Protein AF-A0A919I4J6-F1 (afdb_monomer_lite)

Sequence (74 aa):
MKKHNRRKFLFAGLSLAALIATLRFTKKKDERKTMKFLTQDGRLVEIEEDKVPVNKRAASKEDIQNWVKKSKSI

Secondary structure (DSSP, 8-state):
---HHHHHHHHHHHHHHHHHHHHHHT-----PPEEEEE-TTS-EEEEEGGGS-S--PPPPHHHHHHHHHHHTT-

Foldseek 3Di:
DPPVVVVVVVVVVVVVVVVVVVVVVPPDPPPQDWDWDADPVGDTDTDGPVPDPPPPDDQDPVNVVVVVVVVVVD

Radius of gyration: 28.83 Å; chains: 1; bounding box: 57×22×76 Å

Structure (mmCIF, N/CA/C/O backbone):
data_AF-A0A919I4J6-F1
#
_entry.id   AF-A0A919I4J6-F1
#
loop_
_atom_site.group_PDB
_atom_site.id
_atom_site.type_symbol
_atom_site.label_atom_id
_atom_site.label_alt_id
_atom_site.label_comp_id
_atom_site.label_asym_id
_atom_site.label_entity_id
_atom_site.label_seq_id
_atom_site.pdbx_PDB_ins_code
_atom_site.Cartn_x
_atom_site.Cartn_y
_atom_site.Cartn_z
_atom_site.occupancy
_atom_site.B_iso_or_equiv
_atom_site.auth_seq_id
_atom_site.auth_comp_id
_atom_site.auth_asym_id
_atom_site.auth_atom_id
_atom_site.pdbx_PDB_model_num
ATOM 1 N N . MET A 1 1 ? 33.455 -8.823 -54.521 1.00 45.88 1 MET A N 1
ATOM 2 C CA . MET A 1 1 ? 33.157 -9.031 -53.080 1.00 45.88 1 MET A CA 1
ATOM 3 C C . MET A 1 1 ? 32.234 -7.927 -52.538 1.00 45.88 1 MET A C 1
ATOM 5 O O . MET A 1 1 ? 32.718 -6.887 -52.114 1.00 45.88 1 MET A O 1
ATOM 9 N N . LYS A 1 2 ? 30.905 -8.124 -52.500 1.00 53.69 2 LYS A N 1
ATOM 10 C CA . LYS A 1 2 ? 29.957 -7.193 -51.837 1.00 53.69 2 LYS A CA 1
ATOM 11 C C . LYS A 1 2 ? 29.912 -7.443 -50.313 1.00 53.69 2 LYS A C 1
ATOM 13 O O . LYS A 1 2 ? 28.887 -7.828 -49.767 1.00 53.69 2 LYS A O 1
ATOM 18 N N . LYS A 1 3 ? 31.037 -7.282 -49.603 1.00 57.69 3 LYS A N 1
ATOM 19 C CA . LYS A 1 3 ? 31.109 -7.475 -48.130 1.00 57.69 3 LYS A CA 1
ATOM 20 C C . LYS A 1 3 ? 30.760 -6.210 -47.324 1.00 57.69 3 LYS A C 1
ATOM 22 O O . LYS A 1 3 ? 30.480 -6.306 -46.132 1.00 57.69 3 LYS A O 1
ATOM 27 N N . HIS A 1 4 ? 30.725 -5.041 -47.966 1.00 60.28 4 HIS A N 1
ATOM 28 C CA . HIS A 1 4 ? 30.616 -3.746 -47.282 1.00 60.28 4 HIS A CA 1
ATOM 29 C C . HIS A 1 4 ? 29.213 -3.445 -46.706 1.00 60.28 4 HIS A C 1
ATOM 31 O O . HIS A 1 4 ? 29.100 -2.754 -45.693 1.00 60.28 4 HIS A O 1
ATOM 37 N N . ASN A 1 5 ? 28.140 -3.994 -47.291 1.00 70.06 5 ASN A N 1
ATOM 38 C CA . ASN A 1 5 ? 26.763 -3.725 -46.842 1.00 70.06 5 ASN A CA 1
ATOM 39 C C . ASN A 1 5 ? 26.319 -4.581 -45.652 1.00 70.06 5 ASN A 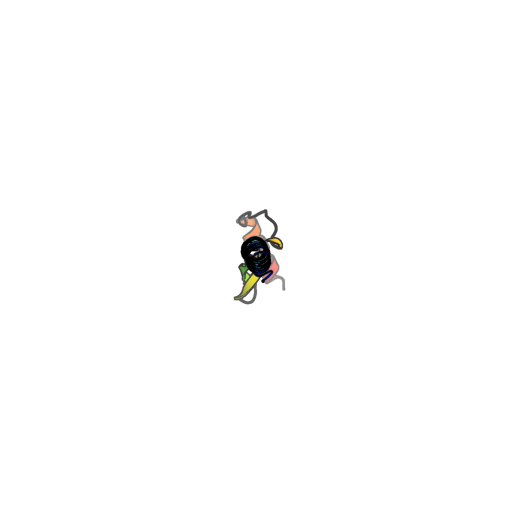C 1
ATOM 41 O O . ASN A 1 5 ? 25.488 -4.145 -44.862 1.00 70.06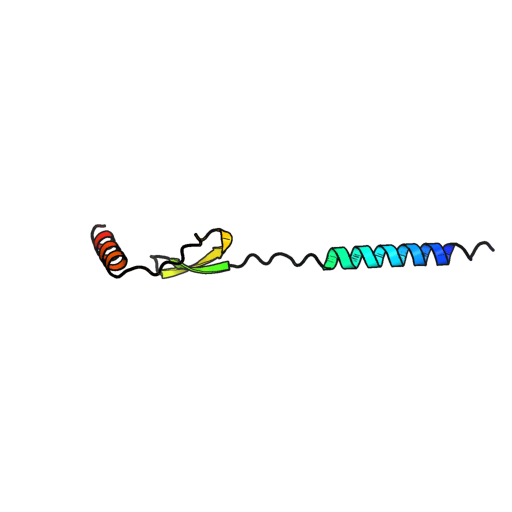 5 ASN A O 1
ATOM 45 N N . ARG A 1 6 ? 26.911 -5.767 -45.462 1.00 78.31 6 ARG A N 1
ATOM 46 C CA . ARG A 1 6 ? 26.506 -6.678 -44.384 1.00 78.31 6 ARG A CA 1
ATOM 47 C C . ARG A 1 6 ? 26.860 -6.129 -43.002 1.00 78.31 6 ARG A C 1
ATOM 49 O O . ARG A 1 6 ? 26.056 -6.232 -42.088 1.00 78.31 6 ARG A O 1
ATOM 56 N N . ARG A 1 7 ? 28.028 -5.489 -42.856 1.00 79.25 7 ARG A N 1
ATOM 57 C CA . ARG A 1 7 ? 28.421 -4.843 -41.591 1.00 79.25 7 ARG A CA 1
ATOM 58 C C . ARG A 1 7 ? 27.497 -3.676 -41.244 1.00 79.25 7 ARG A C 1
ATOM 60 O O . ARG A 1 7 ? 27.045 -3.600 -40.114 1.00 79.25 7 ARG A O 1
ATOM 67 N N . LYS A 1 8 ? 27.157 -2.825 -42.219 1.00 79.69 8 LYS A N 1
ATOM 68 C CA . LYS A 1 8 ? 26.227 -1.701 -42.015 1.00 79.69 8 LYS A CA 1
ATOM 69 C C . LYS A 1 8 ? 24.831 -2.177 -41.603 1.00 79.69 8 LYS A C 1
ATOM 71 O O . LYS A 1 8 ? 24.257 -1.616 -40.681 1.00 79.69 8 LYS A O 1
ATOM 76 N N . PHE A 1 9 ? 24.333 -3.245 -42.227 1.00 85.94 9 PHE A N 1
ATOM 77 C CA . PHE A 1 9 ? 23.056 -3.859 -41.859 1.00 85.94 9 PHE A CA 1
ATOM 78 C C . PHE A 1 9 ? 23.076 -4.442 -40.440 1.00 85.94 9 PHE A C 1
ATOM 80 O O . PHE A 1 9 ? 22.156 -4.205 -39.667 1.00 85.94 9 PHE A O 1
ATOM 87 N N . LEU A 1 10 ? 24.148 -5.150 -40.068 1.00 87.81 10 LEU A N 1
ATOM 88 C CA . LEU A 1 10 ? 24.298 -5.692 -38.716 1.00 87.81 10 LEU A CA 1
ATOM 89 C C . LEU A 1 10 ? 24.396 -4.582 -37.665 1.00 87.81 10 LEU A C 1
ATOM 91 O O . LEU A 1 10 ? 23.734 -4.682 -36.642 1.00 87.81 10 LEU A O 1
ATOM 95 N N . PHE A 1 11 ? 25.152 -3.512 -37.926 1.00 87.94 11 PHE A N 1
ATOM 96 C CA . PHE A 1 11 ? 25.238 -2.365 -37.017 1.00 87.94 11 PHE A CA 1
ATOM 97 C C . PHE A 1 11 ? 23.907 -1.615 -36.887 1.00 87.94 11 PHE A C 1
ATOM 99 O O . PHE A 1 11 ? 23.544 -1.241 -35.776 1.00 87.94 11 PHE A O 1
ATOM 106 N N . ALA A 1 12 ? 23.159 -1.446 -37.981 1.00 86.56 12 ALA A N 1
ATOM 107 C CA . ALA A 1 12 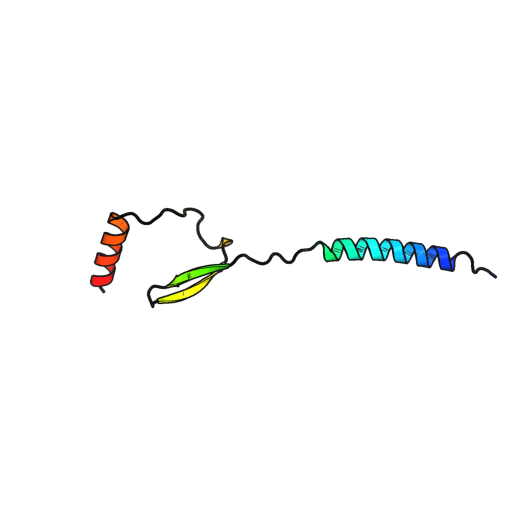? 21.825 -0.844 -37.949 1.00 86.56 12 ALA A CA 1
ATOM 108 C C . ALA A 1 12 ? 20.807 -1.721 -37.195 1.00 86.56 12 ALA A C 1
ATOM 110 O O . ALA A 1 12 ? 19.981 -1.212 -36.442 1.00 86.56 12 ALA A O 1
ATOM 111 N N . GLY A 1 13 ? 20.886 -3.045 -37.353 1.00 86.81 13 GLY A N 1
ATOM 112 C CA . GLY A 1 13 ? 20.074 -3.984 -36.580 1.00 86.81 13 GLY A CA 1
ATOM 113 C C . GLY A 1 13 ? 20.432 -3.974 -35.092 1.00 86.81 13 GLY A C 1
ATOM 114 O O . GLY A 1 13 ? 19.538 -3.985 -34.250 1.00 86.81 13 GLY A O 1
ATOM 115 N N . LEU A 1 14 ? 21.727 -3.899 -34.760 1.00 90.00 14 LEU A N 1
ATOM 116 C CA . LEU A 1 14 ? 22.202 -3.856 -33.375 1.00 90.00 14 LEU A CA 1
ATOM 117 C C . LEU A 1 14 ? 21.777 -2.567 -32.663 1.00 90.00 14 LEU A C 1
ATOM 119 O O . LEU A 1 14 ? 21.349 -2.627 -31.514 1.00 90.00 14 LEU A O 1
ATOM 123 N N . SER A 1 15 ? 21.874 -1.413 -33.333 1.00 86.06 15 SER A N 1
ATOM 124 C CA . SER A 1 15 ? 21.468 -0.130 -32.748 1.00 86.06 15 SER A CA 1
ATOM 125 C C . SER A 1 15 ? 19.963 -0.085 -32.490 1.00 86.06 15 SER A C 1
ATOM 127 O O . SER A 1 15 ? 19.540 0.339 -31.416 1.00 86.06 15 SER A O 1
ATOM 129 N N . LEU A 1 16 ? 19.154 -0.600 -33.420 1.00 86.00 16 LEU A N 1
ATOM 130 C CA . LEU A 1 16 ? 17.707 -0.680 -33.243 1.00 86.00 16 LEU A CA 1
ATOM 131 C C . LEU A 1 16 ? 17.327 -1.660 -32.122 1.00 86.00 16 LEU A C 1
ATOM 133 O O . LEU A 1 16 ? 16.497 -1.338 -31.274 1.00 86.00 16 LEU A O 1
ATOM 137 N N . ALA A 1 17 ? 17.970 -2.829 -32.066 1.00 87.50 17 ALA A N 1
ATOM 138 C CA . ALA A 1 17 ? 17.744 -3.809 -31.005 1.00 87.50 17 ALA A CA 1
ATOM 139 C C . ALA A 1 17 ? 18.139 -3.270 -29.620 1.00 87.50 17 ALA A C 1
ATOM 141 O O . ALA A 1 17 ? 17.418 -3.506 -28.652 1.00 87.50 17 ALA A O 1
ATOM 142 N N . ALA A 1 18 ? 19.233 -2.507 -29.523 1.00 86.38 18 ALA A N 1
ATOM 143 C CA . ALA A 1 18 ? 19.661 -1.873 -28.278 1.00 86.38 18 ALA A CA 1
ATOM 144 C C . ALA A 1 18 ? 18.637 -0.840 -27.774 1.00 86.38 18 ALA A C 1
ATOM 146 O O . ALA A 1 18 ? 18.305 -0.845 -26.591 1.00 86.38 18 ALA A O 1
ATOM 147 N N . LEU A 1 19 ? 18.079 -0.012 -28.666 1.00 84.69 19 LEU A N 1
ATOM 148 C CA . LEU A 1 19 ? 17.027 0.956 -28.321 1.00 84.69 19 LEU A CA 1
ATOM 149 C C . LEU A 1 19 ? 15.724 0.273 -27.873 1.00 84.69 19 LEU A C 1
ATOM 151 O O . LEU A 1 19 ? 15.064 0.725 -26.939 1.00 84.69 19 LEU A O 1
ATOM 155 N N . ILE A 1 20 ? 15.351 -0.840 -28.506 1.00 83.75 20 ILE A N 1
ATOM 156 C CA . ILE A 1 20 ? 14.159 -1.610 -28.117 1.00 83.75 20 ILE A CA 1
ATOM 157 C C . ILE A 1 20 ? 14.378 -2.311 -26.768 1.00 83.75 20 ILE A C 1
ATOM 159 O O . ILE A 1 20 ? 13.469 -2.358 -25.937 1.00 83.75 20 ILE A O 1
ATOM 163 N N . ALA A 1 21 ? 15.579 -2.842 -26.524 1.00 82.19 21 ALA A N 1
ATOM 164 C CA . ALA A 1 21 ? 15.918 -3.508 -25.271 1.00 82.19 21 ALA A CA 1
ATOM 165 C C . ALA A 1 21 ? 15.879 -2.540 -24.079 1.00 82.19 21 ALA A C 1
ATOM 167 O O . ALA A 1 21 ? 15.302 -2.882 -23.047 1.00 82.19 21 ALA A O 1
ATOM 168 N N . THR A 1 22 ? 16.405 -1.320 -24.225 1.00 78.12 22 THR A N 1
ATOM 169 C CA . THR A 1 22 ? 16.349 -0.304 -23.161 1.00 78.12 22 THR A CA 1
ATOM 170 C C . THR A 1 22 ? 14.916 0.141 -22.872 1.00 78.12 22 THR A C 1
ATOM 172 O O . THR A 1 22 ? 14.536 0.209 -21.707 1.00 78.12 22 THR A O 1
ATOM 175 N N . LEU A 1 23 ? 14.077 0.331 -23.896 1.00 77.50 23 LEU A N 1
ATOM 176 C CA . LEU A 1 23 ? 12.648 0.637 -23.718 1.00 77.50 23 LEU A CA 1
ATOM 177 C C . LEU A 1 23 ? 11.863 -0.495 -23.039 1.00 77.50 23 LEU A C 1
ATOM 179 O O . LEU A 1 23 ? 10.896 -0.245 -22.319 1.00 77.50 23 LEU A O 1
ATOM 183 N N . ARG A 1 24 ? 12.250 -1.754 -23.262 1.00 71.06 24 ARG A N 1
ATOM 184 C CA . ARG A 1 24 ? 11.600 -2.903 -22.618 1.00 71.06 24 ARG A CA 1
ATOM 185 C C . ARG A 1 24 ? 12.031 -3.065 -21.159 1.00 71.06 24 ARG A C 1
ATOM 187 O O . ARG A 1 24 ? 11.210 -3.479 -20.344 1.00 71.06 24 ARG A O 1
ATOM 194 N N . PHE A 1 25 ? 13.274 -2.716 -20.828 1.00 68.88 25 PHE A N 1
ATOM 195 C CA . PHE A 1 25 ? 13.821 -2.798 -19.468 1.00 68.88 25 PHE A CA 1
ATOM 196 C C . PHE A 1 25 ? 13.423 -1.631 -18.550 1.00 68.88 25 PHE A C 1
ATOM 198 O O . PHE A 1 25 ? 13.539 -1.761 -17.334 1.00 68.88 25 PHE A O 1
ATOM 205 N N . THR A 1 26 ? 12.914 -0.515 -19.079 1.00 64.88 26 THR A N 1
ATOM 206 C CA . THR A 1 26 ? 12.416 0.605 -18.253 1.00 64.88 26 THR A CA 1
ATOM 207 C C . THR A 1 26 ? 10.996 0.409 -17.733 1.00 64.88 26 THR A C 1
ATOM 209 O O . THR A 1 26 ? 10.561 1.178 -16.874 1.00 64.88 26 THR A O 1
ATOM 212 N N . LYS A 1 27 ? 10.274 -0.630 -18.177 1.00 62.28 27 LYS A N 1
ATOM 213 C CA . LYS A 1 27 ? 9.024 -1.041 -17.531 1.00 62.28 27 LYS A CA 1
ATOM 214 C C . LYS A 1 27 ? 9.356 -1.670 -16.180 1.00 62.28 27 LYS A C 1
ATOM 216 O O . LYS A 1 27 ? 9.427 -2.891 -16.054 1.00 62.28 27 LYS A O 1
ATOM 221 N N . LYS A 1 28 ? 9.575 -0.824 -15.167 1.00 63.84 28 LYS A N 1
ATOM 222 C CA . LYS A 1 28 ? 9.504 -1.254 -13.773 1.00 63.84 28 LYS A CA 1
ATOM 223 C C . LYS A 1 28 ? 8.148 -1.924 -13.607 1.00 63.84 28 LYS A C 1
ATOM 225 O O . LYS A 1 28 ? 7.118 -1.346 -13.940 1.00 63.84 28 LYS A O 1
ATOM 230 N N . LYS A 1 29 ? 8.173 -3.185 -13.190 1.00 62.62 29 LYS A N 1
ATOM 231 C CA . LYS A 1 29 ? 6.972 -3.889 -12.767 1.00 62.62 29 LYS A CA 1
ATOM 232 C C . LYS A 1 29 ? 6.406 -3.036 -11.634 1.00 62.62 29 LYS A C 1
ATOM 234 O O . LYS A 1 29 ? 7.136 -2.799 -10.676 1.00 62.62 29 LYS A O 1
ATOM 239 N N . ASP A 1 30 ? 5.195 -2.506 -11.789 1.00 63.50 30 ASP A N 1
ATOM 240 C CA . ASP A 1 30 ? 4.513 -1.830 -10.688 1.00 63.50 30 ASP A CA 1
ATOM 241 C C . ASP A 1 30 ? 4.349 -2.869 -9.580 1.00 63.50 30 ASP A C 1
ATOM 243 O O . ASP A 1 30 ? 3.472 -3.737 -9.625 1.00 63.50 30 ASP A O 1
ATOM 247 N N . GLU A 1 31 ? 5.283 -2.856 -8.634 1.00 68.44 31 GLU A N 1
ATOM 248 C CA . GLU A 1 31 ? 5.175 -3.610 -7.403 1.00 68.44 31 GLU A CA 1
ATOM 249 C C . GLU A 1 31 ? 4.023 -2.967 -6.647 1.00 68.44 31 GLU A C 1
ATOM 251 O O . GLU A 1 31 ? 4.173 -1.916 -6.022 1.00 68.44 31 GLU A O 1
ATOM 256 N N . ARG A 1 32 ? 2.833 -3.554 -6.814 1.00 75.44 32 ARG A N 1
ATOM 257 C CA . ARG A 1 32 ? 1.629 -3.132 -6.105 1.00 75.44 32 ARG A CA 1
ATOM 258 C C . ARG A 1 32 ? 1.974 -3.061 -4.628 1.00 75.44 32 ARG A C 1
ATOM 260 O O . ARG A 1 32 ? 2.327 -4.076 -4.026 1.00 75.44 32 ARG A O 1
ATOM 267 N N . LYS A 1 33 ? 1.904 -1.859 -4.062 1.00 83.75 33 LYS A N 1
ATOM 268 C CA . LYS A 1 33 ? 2.197 -1.651 -2.649 1.00 83.75 33 LYS A CA 1
ATOM 269 C C . LYS A 1 33 ? 1.127 -2.355 -1.829 1.00 83.75 33 LYS A C 1
ATOM 271 O O . LYS A 1 33 ? -0.067 -2.092 -1.987 1.00 83.75 33 LYS A O 1
ATOM 276 N N . THR A 1 34 ? 1.563 -3.266 -0.971 1.00 89.19 34 THR A N 1
ATOM 277 C CA . THR A 1 34 ? 0.702 -3.932 -0.001 1.00 89.19 34 THR A CA 1
ATOM 278 C C . THR A 1 34 ? 0.932 -3.345 1.385 1.00 89.19 34 THR A C 1
ATOM 280 O O . THR A 1 34 ? 2.043 -2.972 1.764 1.00 89.19 34 THR A O 1
ATOM 283 N N . MET A 1 35 ? -0.149 -3.240 2.151 1.00 86.69 35 MET A N 1
ATOM 284 C CA . MET A 1 35 ? -0.147 -2.816 3.545 1.00 86.69 35 MET A CA 1
ATOM 285 C C . MET A 1 35 ? -0.671 -3.939 4.426 1.00 86.69 35 MET A C 1
ATOM 287 O O . MET A 1 35 ? -1.578 -4.678 4.044 1.00 86.69 35 MET A O 1
ATOM 291 N N . LYS A 1 36 ? -0.101 -4.052 5.624 1.00 90.62 36 LYS A N 1
ATOM 292 C CA . LYS A 1 36 ? -0.475 -5.062 6.612 1.00 90.62 36 LYS A CA 1
ATOM 293 C C . LYS A 1 36 ? -1.568 -4.514 7.523 1.00 90.62 36 LYS A C 1
ATOM 295 O O . LYS A 1 36 ? -1.369 -3.490 8.171 1.00 90.62 36 LYS A O 1
ATOM 300 N N . PHE A 1 37 ? -2.693 -5.213 7.583 1.00 88.06 37 PHE A N 1
ATOM 301 C CA . PHE A 1 37 ? -3.821 -4.912 8.459 1.00 88.06 37 PHE A CA 1
ATOM 302 C C . PHE A 1 37 ? -4.040 -6.047 9.449 1.00 88.06 37 PHE A C 1
ATOM 304 O O . PHE A 1 37 ? -3.803 -7.210 9.135 1.00 88.06 37 PHE A O 1
ATOM 311 N N . LEU A 1 38 ? -4.507 -5.699 10.644 1.00 88.81 38 LEU A N 1
ATOM 312 C CA . LEU A 1 38 ? -4.922 -6.672 11.642 1.00 88.81 38 LEU A CA 1
ATOM 313 C C . LEU A 1 38 ? -6.432 -6.891 11.521 1.00 88.81 38 LEU A C 1
ATOM 315 O O . LEU A 1 38 ? -7.206 -5.932 11.558 1.00 88.81 38 LEU A O 1
ATOM 319 N N . THR A 1 39 ? -6.851 -8.138 11.365 1.00 87.81 39 THR A N 1
ATOM 320 C CA . THR A 1 39 ? -8.264 -8.521 11.370 1.00 87.81 39 THR A CA 1
ATOM 321 C C . THR A 1 39 ? -8.786 -8.678 12.800 1.00 87.81 39 THR A C 1
ATOM 323 O O . THR A 1 39 ? -8.019 -8.757 13.760 1.00 87.81 39 THR A O 1
ATOM 326 N N . GLN A 1 40 ? -10.112 -8.721 12.967 1.00 84.50 40 GLN A N 1
ATOM 327 C CA . GLN A 1 40 ? -10.744 -8.843 14.290 1.00 84.50 40 GLN A CA 1
ATOM 328 C C . GLN A 1 40 ? -10.395 -10.153 15.012 1.00 84.50 40 GLN A C 1
ATOM 330 O O . GLN A 1 40 ? -10.356 -10.183 16.236 1.00 84.50 40 GLN A O 1
ATOM 335 N N . ASP A 1 41 ? -10.099 -11.213 14.263 1.00 88.38 41 ASP A N 1
ATOM 336 C CA . ASP A 1 41 ? -9.612 -12.501 14.765 1.00 88.38 41 ASP A CA 1
ATOM 337 C C . ASP A 1 41 ? -8.097 -12.509 15.057 1.00 88.38 41 ASP A C 1
ATOM 339 O O . ASP A 1 41 ? -7.532 -13.556 15.365 1.00 88.38 41 ASP A O 1
ATOM 343 N N . GLY A 1 42 ? -7.424 -11.354 14.975 1.00 89.44 42 GLY A N 1
ATOM 344 C CA . GLY A 1 42 ? -6.016 -11.190 15.346 1.00 89.44 42 GLY A CA 1
ATOM 345 C C . GLY A 1 42 ? -5.018 -11.664 14.289 1.00 89.44 42 GLY A C 1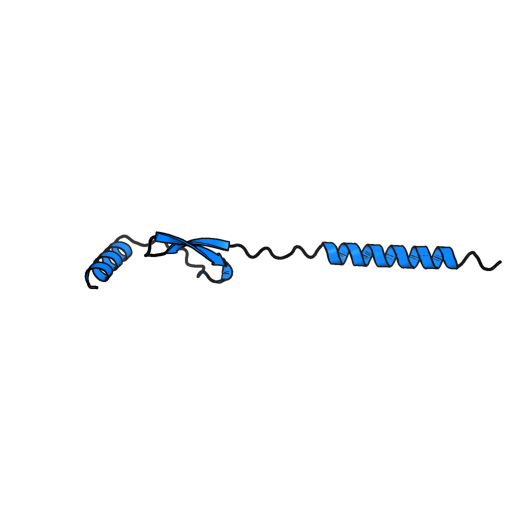
ATOM 346 O O . GLY A 1 42 ? -3.834 -11.813 14.592 1.00 89.44 42 GLY A O 1
ATOM 347 N N . ARG A 1 43 ? -5.461 -11.902 13.050 1.00 92.25 43 ARG A N 1
ATOM 348 C CA . ARG A 1 43 ? -4.578 -12.302 11.949 1.00 92.25 43 ARG A CA 1
ATOM 349 C C . ARG A 1 43 ? -4.069 -11.080 11.197 1.00 92.25 43 ARG A C 1
ATOM 351 O O . ARG A 1 43 ? -4.763 -10.079 11.045 1.00 92.25 43 ARG A O 1
ATOM 358 N N . LEU A 1 44 ? -2.837 -11.167 10.709 1.00 91.94 44 LEU A N 1
ATOM 359 C CA . LEU A 1 44 ? -2.262 -10.143 9.846 1.00 91.94 44 LEU A CA 1
ATOM 360 C C . LEU A 1 44 ? -2.589 -10.480 8.387 1.00 91.94 44 LEU A C 1
ATOM 362 O O . LEU A 1 44 ? -2.270 -11.574 7.925 1.00 91.94 44 LEU A O 1
ATOM 366 N N . VAL A 1 45 ? -3.197 -9.547 7.663 1.00 91.38 45 VAL A N 1
ATOM 367 C CA . VAL A 1 45 ? -3.544 -9.696 6.243 1.00 91.38 45 VAL A CA 1
ATOM 368 C C . VAL A 1 45 ? -2.906 -8.590 5.417 1.00 91.38 45 VAL A C 1
ATOM 370 O O . VAL A 1 45 ? -2.818 -7.443 5.853 1.00 91.38 45 VAL A O 1
ATOM 373 N N . GLU A 1 46 ? -2.452 -8.932 4.217 1.00 91.81 46 GLU A N 1
ATOM 374 C CA . GLU A 1 46 ? -1.875 -7.980 3.270 1.00 91.81 46 GLU A CA 1
ATOM 375 C C . GLU A 1 46 ? -2.946 -7.515 2.281 1.00 91.81 46 GLU A C 1
ATOM 377 O O . GLU A 1 46 ? -3.597 -8.328 1.626 1.00 91.81 46 GLU A O 1
ATOM 382 N N . ILE A 1 47 ? -3.145 -6.201 2.189 1.00 88.38 47 ILE A N 1
ATOM 383 C CA . ILE A 1 47 ? -4.153 -5.568 1.333 1.00 88.38 47 ILE A CA 1
ATOM 384 C C . ILE A 1 47 ? -3.451 -4.598 0.384 1.00 88.38 47 ILE A C 1
ATOM 386 O O . ILE A 1 47 ? -2.532 -3.887 0.783 1.00 88.38 47 ILE A O 1
ATOM 390 N N . GLU A 1 48 ? -3.878 -4.569 -0.877 1.00 89.19 48 GLU A N 1
ATOM 391 C CA . GLU A 1 48 ? -3.409 -3.592 -1.867 1.00 89.19 48 GLU A CA 1
ATOM 392 C C . GLU A 1 48 ? -3.795 -2.167 -1.429 1.00 89.19 48 GLU A C 1
ATOM 394 O O . GLU A 1 48 ? -4.958 -1.913 -1.104 1.00 89.19 48 GLU A O 1
ATOM 399 N N . GLU A 1 49 ? -2.835 -1.239 -1.430 1.00 84.19 49 GLU A N 1
ATOM 400 C CA . GLU A 1 49 ? -3.029 0.146 -0.963 1.00 84.19 49 GLU A CA 1
ATOM 401 C C . GLU A 1 49 ? -4.175 0.857 -1.706 1.00 84.19 49 GLU A C 1
ATOM 403 O O . GLU A 1 49 ? -4.971 1.560 -1.086 1.00 84.19 49 GLU A O 1
ATOM 408 N N . ASP A 1 50 ? -4.338 0.575 -3.000 1.00 84.25 50 ASP A N 1
ATOM 409 C CA . ASP A 1 50 ? -5.363 1.172 -3.869 1.00 84.25 50 ASP A CA 1
ATOM 410 C C . ASP A 1 50 ? -6.804 0.790 -3.485 1.00 84.25 50 ASP A C 1
ATOM 412 O O . ASP A 1 50 ? -7.763 1.432 -3.916 1.00 84.25 50 ASP A O 1
ATOM 416 N N . LYS A 1 51 ? -6.979 -0.269 -2.683 1.00 83.38 51 LYS A N 1
ATOM 417 C CA . LYS A 1 51 ? -8.292 -0.734 -2.205 1.00 83.38 51 LYS A CA 1
ATOM 418 C C . LYS A 1 51 ? -8.699 -0.105 -0.876 1.00 83.38 51 LYS A C 1
ATOM 420 O O . LYS A 1 51 ? -9.844 -0.275 -0.455 1.00 83.38 51 LYS A O 1
ATOM 425 N N . VAL A 1 52 ? -7.787 0.593 -0.200 1.00 82.44 52 VAL A N 1
ATOM 426 C CA . VAL A 1 52 ? -8.058 1.220 1.095 1.00 82.44 52 VAL A CA 1
ATOM 427 C C . VAL A 1 52 ? -8.506 2.666 0.862 1.00 82.44 52 VAL A C 1
ATOM 429 O O . VAL A 1 52 ? -7.802 3.427 0.199 1.00 82.44 52 VAL A O 1
ATOM 432 N N . PRO A 1 53 ? -9.662 3.096 1.402 1.00 81.12 53 PRO A N 1
ATOM 433 C CA . PRO A 1 53 ? -10.113 4.471 1.242 1.00 81.12 53 PRO A CA 1
ATOM 434 C C . PRO A 1 53 ? -9.094 5.459 1.831 1.00 81.12 53 PRO A C 1
ATOM 436 O O . PRO A 1 53 ? -8.605 5.290 2.946 1.00 81.12 53 PRO A O 1
ATOM 439 N N . VAL A 1 54 ? -8.813 6.532 1.086 1.00 72.56 54 VAL A N 1
ATOM 440 C CA . VAL A 1 54 ? -7.765 7.530 1.393 1.00 72.56 54 VAL A CA 1
ATOM 441 C C . VAL A 1 54 ? -8.007 8.283 2.711 1.00 72.56 54 VAL A C 1
ATOM 443 O O . VAL A 1 54 ? -7.080 8.857 3.283 1.00 72.56 54 VAL A O 1
ATOM 446 N N . ASN A 1 55 ? -9.230 8.246 3.246 1.00 71.31 55 ASN A N 1
ATOM 447 C CA . ASN A 1 55 ? -9.573 8.856 4.529 1.00 71.31 55 ASN A CA 1
ATOM 448 C C . ASN A 1 55 ? -8.987 8.061 5.708 1.00 71.31 55 ASN A C 1
ATOM 450 O O . ASN A 1 55 ? -9.694 7.355 6.424 1.00 71.31 55 ASN A O 1
ATOM 454 N N . LYS A 1 56 ? -7.685 8.248 5.950 1.00 67.06 56 LYS A N 1
ATOM 455 C CA . LYS A 1 56 ? -6.931 7.767 7.118 1.00 67.06 56 LYS A CA 1
ATOM 456 C C . LYS A 1 56 ? -7.282 8.568 8.379 1.00 67.06 56 LYS A C 1
ATOM 458 O O . LYS A 1 56 ? -6.402 9.119 9.038 1.00 67.06 56 LYS A O 1
ATOM 463 N N . ARG A 1 57 ? -8.571 8.705 8.702 1.00 78.00 57 ARG A N 1
ATOM 464 C CA . ARG A 1 57 ? -8.976 9.310 9.977 1.00 78.00 57 ARG A CA 1
ATOM 465 C C . ARG A 1 57 ? -8.687 8.307 11.087 1.00 78.00 57 ARG A C 1
ATOM 467 O O . ARG A 1 57 ? -9.149 7.171 11.026 1.00 78.00 57 ARG A O 1
ATOM 474 N N . ALA A 1 58 ? -7.903 8.726 12.076 1.00 80.81 58 ALA A N 1
ATOM 475 C CA . ALA A 1 58 ? -7.777 7.970 13.312 1.00 80.81 58 ALA A CA 1
ATOM 476 C C . ALA A 1 58 ? -9.165 7.844 13.953 1.00 80.81 58 ALA A C 1
ATOM 478 O O . ALA A 1 58 ? -9.936 8.806 13.939 1.00 80.81 58 ALA A O 1
ATOM 479 N N . ALA A 1 59 ? -9.478 6.662 14.482 1.00 84.62 59 ALA A N 1
ATOM 480 C CA . ALA A 1 59 ? -10.732 6.441 15.187 1.00 84.62 59 ALA A CA 1
ATOM 481 C C . ALA A 1 59 ? -10.821 7.384 16.394 1.00 84.62 59 ALA A C 1
ATOM 483 O O . ALA A 1 59 ? -9.856 7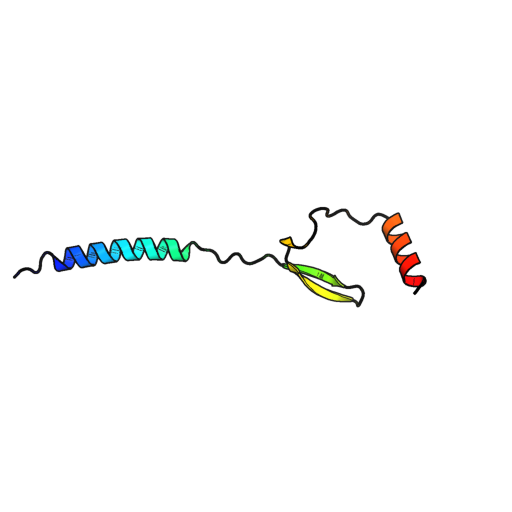.512 17.156 1.00 84.62 59 ALA A O 1
ATOM 484 N N . SER A 1 60 ? -11.966 8.044 16.569 1.00 89.69 60 SER A N 1
ATOM 485 C CA . SER A 1 60 ? -12.201 8.871 17.748 1.00 89.69 60 SER A CA 1
ATOM 486 C C . SER A 1 60 ? -12.469 8.002 18.982 1.00 89.69 60 SER A C 1
ATOM 488 O O . SER A 1 60 ? -12.687 6.788 18.904 1.00 89.69 60 SER A O 1
ATOM 490 N N . LYS A 1 61 ? -12.481 8.625 20.163 1.00 91.19 61 LYS A N 1
ATOM 491 C CA . LYS A 1 61 ? -12.831 7.933 21.410 1.00 91.19 61 LYS A CA 1
ATOM 492 C C . LYS A 1 61 ? -14.255 7.370 21.351 1.00 91.19 61 LYS A C 1
ATOM 494 O O . LYS A 1 61 ? -14.498 6.265 21.835 1.00 91.19 61 LYS A O 1
ATOM 499 N N . GLU A 1 62 ? -15.178 8.113 20.753 1.00 92.69 62 GLU A N 1
ATOM 500 C CA . GLU A 1 62 ? -16.576 7.725 20.568 1.00 92.69 62 GLU A CA 1
ATOM 501 C C . GLU A 1 62 ? -16.691 6.532 19.613 1.00 92.69 62 GLU A C 1
ATOM 503 O O . GLU A 1 62 ? -17.425 5.588 19.912 1.00 92.69 62 GLU A O 1
ATOM 508 N N . ASP A 1 63 ? -15.915 6.518 18.524 1.00 87.44 63 ASP A N 1
ATOM 509 C CA . ASP A 1 63 ? -15.866 5.395 17.579 1.00 87.44 63 ASP A CA 1
ATOM 510 C C . ASP A 1 63 ? -15.436 4.099 18.277 1.00 87.44 63 ASP A C 1
ATOM 512 O O . ASP A 1 63 ? -16.076 3.054 18.125 1.00 87.44 63 ASP A O 1
ATOM 516 N N . ILE A 1 64 ? -14.390 4.178 19.108 1.00 87.81 64 ILE A N 1
ATOM 517 C CA . ILE A 1 64 ? -13.885 3.037 19.883 1.00 87.81 64 ILE A CA 1
ATOM 518 C C . ILE A 1 64 ? -14.945 2.557 20.882 1.00 87.81 64 ILE A C 1
ATOM 520 O O . ILE A 1 64 ? -15.209 1.358 20.983 1.00 87.81 64 ILE A O 1
ATOM 524 N N . GLN A 1 65 ? -15.587 3.474 21.611 1.00 91.38 65 GLN A N 1
ATOM 525 C CA . GLN A 1 65 ? -16.634 3.119 22.573 1.00 91.38 65 GLN A CA 1
ATOM 526 C C . GLN A 1 65 ? -17.834 2.448 21.901 1.00 91.38 65 GLN A C 1
ATOM 528 O O . GLN A 1 65 ? -18.356 1.458 22.418 1.00 91.38 65 GLN A O 1
ATOM 533 N N . ASN A 1 66 ? -18.263 2.964 20.751 1.00 91.69 66 ASN A N 1
ATOM 534 C CA . ASN A 1 66 ? -19.363 2.397 19.980 1.00 91.69 66 ASN A CA 1
ATOM 535 C C . ASN A 1 66 ? -19.007 1.008 19.441 1.00 91.69 66 ASN A C 1
ATOM 537 O O . ASN A 1 66 ? -19.835 0.097 19.504 1.00 91.69 66 ASN A O 1
ATOM 541 N N . TRP A 1 67 ? -17.769 0.814 18.984 1.00 85.56 67 TRP A N 1
ATOM 542 C CA . TRP A 1 67 ? -17.282 -0.486 18.530 1.00 85.56 67 TRP A CA 1
ATOM 543 C C . TRP A 1 67 ? -17.294 -1.537 19.650 1.00 85.56 67 TRP A C 1
ATOM 545 O O . TRP A 1 67 ? -17.842 -2.622 19.455 1.00 85.56 67 TRP A O 1
ATOM 555 N N . VAL A 1 68 ? -16.793 -1.198 20.844 1.00 85.38 68 VAL A N 1
ATOM 556 C CA . VAL A 1 68 ? -16.790 -2.106 22.010 1.00 85.38 68 VAL A CA 1
ATOM 557 C C . VAL A 1 68 ? -18.208 -2.443 22.486 1.00 85.38 68 VAL A C 1
ATOM 559 O O . VAL A 1 68 ? -18.484 -3.574 22.885 1.00 85.38 68 VAL A O 1
ATOM 562 N N . LYS A 1 69 ? -19.135 -1.479 22.456 1.00 88.19 69 LYS A N 1
ATOM 563 C CA . LYS A 1 69 ? -20.541 -1.737 22.811 1.00 88.19 69 LYS A CA 1
ATOM 564 C C . LYS A 1 69 ? -21.210 -2.678 21.809 1.00 88.19 69 LYS A C 1
ATOM 566 O O . LYS A 1 69 ? -21.931 -3.582 22.219 1.00 88.19 69 LYS A O 1
ATOM 571 N N . LYS A 1 70 ? -20.946 -2.490 20.513 1.00 82.31 70 LYS A N 1
ATOM 572 C CA . LYS A 1 70 ? -21.486 -3.340 19.446 1.00 82.31 70 LYS A CA 1
ATOM 573 C C . LYS A 1 70 ? 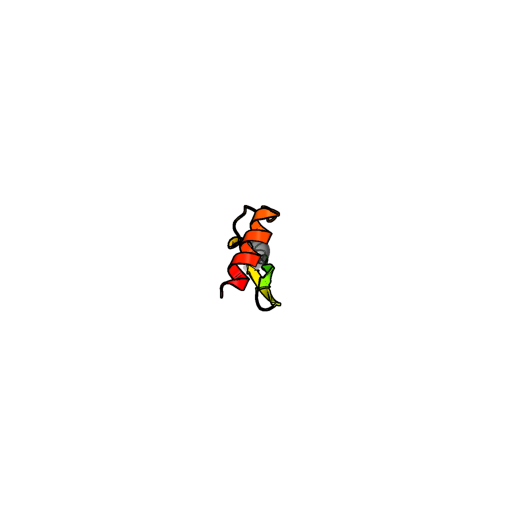-20.947 -4.771 19.519 1.00 82.31 70 LYS A C 1
ATOM 575 O O . LYS A 1 70 ? -21.719 -5.699 19.315 1.00 82.31 70 LYS A O 1
ATOM 580 N N . SER A 1 71 ? -19.664 -4.959 19.833 1.00 74.50 71 SER A N 1
ATOM 581 C CA . SER A 1 71 ? -19.062 -6.296 19.935 1.00 74.50 71 SER A CA 1
ATOM 582 C C . SER A 1 71 ? -19.524 -7.093 21.156 1.00 74.50 71 SER A C 1
ATOM 584 O O . SER A 1 71 ? -19.523 -8.312 21.097 1.00 74.50 71 SER A O 1
ATOM 586 N N . LYS A 1 72 ? -19.960 -6.430 22.236 1.00 71.62 72 LYS A N 1
ATOM 587 C CA . LYS A 1 72 ? -20.574 -7.084 23.408 1.00 71.62 72 LYS A CA 1
ATOM 588 C C . LYS A 1 72 ? -22.039 -7.495 23.215 1.00 71.62 72 LYS A C 1
ATOM 590 O O . LYS A 1 72 ? -22.577 -8.189 24.069 1.00 71.62 72 LYS A O 1
ATOM 595 N N . SER A 1 73 ? -22.700 -7.004 22.167 1.00 58.22 73 SER A N 1
ATOM 596 C CA . SER A 1 73 ? -24.120 -7.268 21.885 1.00 58.22 73 SER A CA 1
ATOM 597 C C . SER A 1 73 ? -24.346 -8.507 21.005 1.00 58.22 73 SER A C 1
ATOM 599 O O . SER A 1 73 ? -25.493 -8.797 20.663 1.00 58.22 73 SER A O 1
ATOM 601 N N . ILE A 1 74 ? -23.270 -9.184 20.606 1.00 51.34 74 ILE A N 1
ATOM 602 C CA . ILE A 1 74 ? -23.245 -10.429 19.831 1.00 51.34 74 ILE A CA 1
ATOM 603 C C . ILE A 1 74 ? -22.686 -11.507 20.755 1.00 51.34 74 ILE A C 1
ATOM 605 O O . ILE A 1 74 ? -23.236 -12.627 20.736 1.00 51.34 74 ILE A O 1
#

pLDDT: mean 80.05, std 11.14, range [45.88, 92.69]